Protein AF-A0A202DIE8-F1 (afdb_monomer_lite)

Sequence (172 aa):
MRPHSAIKGQSDNLGPLLPLPCSDCEETKWFNLTKHAIAANLLGMKLSKHTAYSLHCSKCNYSVDIAKDDIEKALSFLPVALKYSSGSITESVFNEELAKADFGFLKEIAAANTYWQCKECGEESPVTFPSCWNCGHMNENPPSATNENKPNTPHLDKALKNKGGPFGGINL

Secondary structure (DSSP, 8-state):
----------EEEEEEEEEEE-TTT-SEEEEEEEEEEEEEEETTEEEEEEEEEEEEESSSS-EEEPPHHHHHHHHHHHHHHHHHHTTSS-HHHHHHHHHHH--THHHHHHHHTTEEE-TTT--EEETT-SB-TTT-PBPSS-----S-------------------------

Radius of gyration: 27.09 Å; chains: 1; bounding box: 108×51×40 Å

Structure (mmCIF, N/CA/C/O backbone):
data_AF-A0A202DIE8-F1
#
_entry.id   AF-A0A202DIE8-F1
#
loop_
_atom_site.group_PDB
_atom_site.id
_atom_site.type_symbol
_atom_site.label_atom_id
_atom_site.label_alt_id
_atom_site.label_comp_id
_atom_site.label_asym_id
_atom_site.label_entity_id
_atom_site.label_seq_id
_atom_site.pdbx_PDB_ins_code
_atom_site.Cartn_x
_atom_site.Cartn_y
_atom_site.Cartn_z
_atom_site.occupancy
_atom_site.B_iso_or_equiv
_atom_site.auth_seq_id
_atom_site.auth_comp_id
_atom_site.auth_asym_id
_atom_site.auth_atom_id
_atom_site.pdbx_PDB_model_num
ATOM 1 N N . MET A 1 1 ? 16.157 -34.449 -3.900 1.00 34.00 1 MET A N 1
ATOM 2 C CA . MET A 1 1 ? 16.297 -33.178 -4.643 1.00 34.00 1 MET A CA 1
ATOM 3 C C . MET A 1 1 ? 15.802 -32.057 -3.741 1.00 34.00 1 MET A C 1
ATOM 5 O O . MET A 1 1 ? 14.642 -32.086 -3.366 1.00 34.00 1 MET A O 1
ATOM 9 N N . ARG A 1 2 ? 16.679 -31.149 -3.298 1.00 34.31 2 ARG A N 1
ATOM 10 C CA . ARG A 1 2 ? 16.303 -29.945 -2.533 1.00 34.31 2 ARG A CA 1
ATOM 11 C C . ARG A 1 2 ? 16.498 -28.748 -3.465 1.00 34.31 2 ARG A C 1
ATOM 13 O O . ARG A 1 2 ? 17.627 -28.592 -3.932 1.00 34.31 2 ARG A O 1
ATOM 20 N N . PRO A 1 3 ? 15.471 -27.952 -3.795 1.00 42.12 3 PRO A N 1
ATOM 21 C CA . PRO A 1 3 ? 15.677 -26.831 -4.686 1.00 42.12 3 PRO A CA 1
ATOM 22 C C . PRO A 1 3 ? 16.198 -25.607 -3.920 1.00 42.12 3 PRO A C 1
ATOM 24 O O . PRO A 1 3 ? 15.653 -25.214 -2.896 1.00 42.12 3 PRO A O 1
ATOM 27 N N . HIS A 1 4 ? 17.287 -25.059 -4.462 1.00 34.69 4 HIS A N 1
ATOM 28 C CA . HIS A 1 4 ? 17.640 -23.640 -4.555 1.00 34.69 4 HIS A CA 1
ATOM 29 C C . HIS A 1 4 ? 17.547 -22.787 -3.278 1.00 34.69 4 HIS A C 1
ATOM 31 O O . HIS A 1 4 ? 16.538 -22.150 -2.990 1.00 34.69 4 HIS A O 1
ATOM 37 N N . SER A 1 5 ? 18.684 -22.655 -2.588 1.00 36.06 5 SER A N 1
ATOM 38 C CA . SER A 1 5 ? 18.928 -21.543 -1.667 1.00 36.06 5 SER A CA 1
ATOM 39 C C . SER A 1 5 ? 18.961 -20.227 -2.452 1.00 36.06 5 SER A C 1
ATOM 41 O O . SER A 1 5 ? 19.940 -19.932 -3.140 1.00 36.06 5 SER A O 1
ATOM 43 N N . ALA A 1 6 ? 17.898 -19.430 -2.351 1.00 38.44 6 ALA A N 1
ATOM 44 C CA . ALA A 1 6 ? 17.931 -18.029 -2.743 1.00 38.44 6 ALA A CA 1
ATOM 45 C C . ALA A 1 6 ? 18.936 -17.297 -1.838 1.00 38.44 6 ALA A C 1
ATOM 47 O O . ALA A 1 6 ? 18.789 -17.258 -0.616 1.00 38.44 6 ALA A O 1
ATOM 48 N N . ILE A 1 7 ? 19.999 -16.751 -2.430 1.00 44.56 7 ILE A N 1
ATOM 49 C CA . ILE A 1 7 ? 20.930 -15.867 -1.727 1.00 44.56 7 ILE A CA 1
ATOM 50 C C . ILE A 1 7 ? 20.147 -14.589 -1.425 1.00 44.56 7 ILE A C 1
ATOM 52 O O . ILE A 1 7 ? 19.726 -13.914 -2.363 1.00 44.56 7 ILE A O 1
ATOM 56 N N . LYS A 1 8 ? 19.930 -14.277 -0.139 1.00 43.75 8 LYS A N 1
ATOM 57 C CA . LYS A 1 8 ? 19.326 -13.008 0.296 1.00 43.75 8 LYS A CA 1
ATOM 58 C C . LYS A 1 8 ? 20.122 -11.857 -0.319 1.00 43.75 8 LYS A C 1
ATOM 60 O O . LYS A 1 8 ? 21.255 -11.597 0.084 1.00 43.75 8 LYS A O 1
ATOM 65 N N . GLY A 1 9 ? 19.547 -11.218 -1.332 1.00 55.84 9 GLY A N 1
ATOM 66 C CA . GLY A 1 9 ? 20.055 -9.966 -1.866 1.00 55.84 9 GLY A CA 1
ATOM 67 C C . GLY A 1 9 ? 19.989 -8.878 -0.802 1.00 55.84 9 GLY A C 1
ATOM 68 O O . GLY A 1 9 ? 19.198 -8.956 0.137 1.00 55.84 9 GLY A O 1
ATOM 69 N N . GLN A 1 10 ? 20.838 -7.866 -0.948 1.00 64.69 10 GLN A N 1
ATOM 70 C CA . GLN A 1 10 ? 20.735 -6.645 -0.159 1.00 64.69 10 GLN A CA 1
ATOM 71 C C . GLN A 1 10 ? 19.352 -6.020 -0.400 1.00 64.69 10 GLN A C 1
ATOM 73 O O . GLN A 1 10 ? 18.930 -5.875 -1.553 1.00 64.69 10 GLN A O 1
ATOM 78 N N . SER A 1 11 ? 18.649 -5.723 0.692 1.00 81.38 11 SER A N 1
ATOM 79 C CA . SER A 1 11 ? 17.323 -5.113 0.690 1.00 81.38 11 SER A CA 1
ATOM 80 C C . SER A 1 11 ? 17.412 -3.703 1.262 1.00 81.38 11 SER A C 1
ATOM 82 O O . SER A 1 11 ? 17.857 -3.538 2.401 1.00 81.38 11 SER A O 1
ATOM 84 N N . ASP A 1 12 ? 16.959 -2.709 0.506 1.00 89.25 12 ASP A N 1
ATOM 85 C CA . ASP A 1 12 ? 16.924 -1.314 0.933 1.00 89.25 12 ASP A CA 1
ATOM 86 C C . ASP A 1 12 ? 15.479 -0.933 1.273 1.00 89.25 12 ASP A C 1
ATOM 88 O O . ASP A 1 12 ? 14.607 -0.929 0.400 1.00 89.25 12 ASP A O 1
ATOM 92 N N . ASN A 1 13 ? 15.209 -0.617 2.542 1.00 91.88 13 ASN A N 1
ATOM 93 C CA . ASN A 1 13 ? 13.919 -0.067 2.954 1.00 91.88 13 ASN A CA 1
ATOM 94 C C . ASN A 1 13 ? 13.864 1.418 2.565 1.00 91.88 13 ASN A C 1
ATOM 96 O O . ASN A 1 13 ? 14.646 2.225 3.065 1.00 91.88 13 ASN A O 1
ATOM 100 N N . LEU A 1 14 ? 12.946 1.762 1.664 1.00 92.94 14 LEU A N 1
ATOM 101 C CA . LEU A 1 14 ? 12.757 3.112 1.136 1.00 92.94 14 LEU A CA 1
ATOM 102 C C . LEU A 1 14 ? 11.808 3.960 1.995 1.00 92.94 14 LEU A C 1
ATOM 104 O O . LEU A 1 14 ? 11.746 5.172 1.809 1.00 92.94 14 LEU A O 1
ATOM 108 N N . GLY A 1 15 ? 11.107 3.347 2.951 1.00 91.94 15 GLY A N 1
ATOM 109 C CA . GLY A 1 15 ? 10.243 4.028 3.909 1.00 91.94 15 GLY A CA 1
ATOM 110 C C . GLY A 1 15 ? 8.763 3.646 3.804 1.00 91.94 15 GLY A C 1
ATOM 111 O O . GLY A 1 15 ? 8.389 2.797 2.989 1.00 91.94 15 GLY A O 1
ATOM 112 N N . PRO A 1 16 ? 7.916 4.251 4.655 1.00 92.62 16 PRO A N 1
ATOM 113 C CA . PRO A 1 16 ? 6.486 3.972 4.703 1.00 92.62 16 PRO A CA 1
ATOM 114 C C . PRO A 1 16 ? 5.792 4.432 3.420 1.00 92.62 16 PRO A C 1
ATOM 116 O O . PRO A 1 16 ? 5.991 5.561 2.973 1.00 92.62 16 PRO A O 1
ATOM 119 N N . LEU A 1 17 ? 4.952 3.565 2.853 1.00 92.56 17 LEU A N 1
ATOM 120 C CA . LEU A 1 17 ? 4.158 3.880 1.667 1.00 92.56 17 LEU A CA 1
ATOM 121 C C . LEU A 1 17 ? 2.665 3.982 1.986 1.00 92.56 17 LEU A C 1
ATOM 123 O O . LEU A 1 17 ? 2.027 4.957 1.603 1.00 92.56 17 LEU A O 1
ATOM 127 N N . LEU A 1 18 ? 2.099 2.989 2.681 1.00 88.88 18 LEU A N 1
ATOM 128 C CA . LEU A 1 18 ? 0.651 2.915 2.909 1.00 88.88 18 LEU A CA 1
ATOM 129 C C . LEU A 1 18 ? 0.318 2.413 4.318 1.00 88.88 18 LEU A C 1
ATOM 131 O O . LEU A 1 18 ? 0.895 1.410 4.743 1.00 88.88 18 LEU A O 1
ATOM 135 N N . PRO A 1 19 ? -0.617 3.051 5.040 1.00 86.75 19 PRO A N 1
ATOM 136 C CA . PRO A 1 19 ? -1.189 2.493 6.256 1.00 86.75 19 PRO A CA 1
ATOM 137 C C . PRO A 1 19 ? -2.339 1.549 5.881 1.00 86.75 19 PRO A C 1
ATOM 139 O O . PRO A 1 19 ? -3.390 1.997 5.431 1.00 86.75 19 PRO A O 1
ATOM 142 N N . LEU A 1 20 ? -2.144 0.239 6.036 1.00 83.38 20 LEU A N 1
ATOM 143 C CA . LEU A 1 20 ? -3.126 -0.780 5.643 1.00 83.38 20 LEU A CA 1
ATOM 144 C C . LEU A 1 20 ? -3.287 -1.845 6.736 1.00 83.38 20 LEU A C 1
ATOM 146 O O . LEU A 1 20 ? -2.341 -2.076 7.499 1.00 83.38 20 LEU A O 1
ATOM 150 N N . PRO A 1 21 ? -4.456 -2.508 6.823 1.00 80.44 21 PRO A N 1
ATOM 151 C CA . PRO A 1 21 ? -4.611 -3.699 7.646 1.00 80.44 21 PRO A CA 1
ATOM 152 C C . PRO A 1 21 ? -3.712 -4.814 7.107 1.00 80.44 21 PRO A C 1
ATOM 154 O O . PRO A 1 21 ? -3.734 -5.145 5.919 1.00 80.44 21 PRO A O 1
ATOM 157 N N . CYS A 1 22 ? -2.881 -5.369 7.985 1.00 82.94 22 CYS A N 1
ATOM 158 C CA . CYS A 1 22 ? -2.033 -6.501 7.649 1.00 82.94 22 CYS A CA 1
ATOM 159 C C . CYS A 1 22 ? -2.774 -7.814 7.896 1.00 82.94 22 CYS A C 1
ATOM 161 O O . CYS A 1 22 ? -3.243 -8.045 9.006 1.00 82.94 22 CYS A O 1
ATOM 163 N N . SER A 1 23 ? -2.812 -8.690 6.894 1.00 76.44 23 SER A N 1
ATOM 164 C CA . SER A 1 23 ? -3.519 -9.972 6.975 1.00 76.44 23 SER A CA 1
ATOM 165 C C . SER A 1 23 ? -2.906 -10.950 7.988 1.00 76.44 23 SER A C 1
ATOM 167 O O . SER A 1 23 ? -3.632 -11.746 8.565 1.00 76.44 23 SER A O 1
ATOM 169 N N . ASP A 1 24 ? -1.602 -10.848 8.274 1.00 78.94 24 ASP A N 1
ATOM 170 C CA . ASP A 1 24 ? -0.933 -11.732 9.245 1.00 78.94 24 ASP A CA 1
ATOM 171 C C . ASP A 1 24 ? -1.083 -11.273 10.701 1.00 78.94 24 ASP A C 1
ATOM 173 O O . ASP A 1 24 ? -1.180 -12.095 11.608 1.00 78.94 24 ASP A O 1
ATOM 177 N N . CYS A 1 25 ? -0.993 -9.964 10.963 1.00 79.25 25 CYS A N 1
ATOM 178 C CA . CYS A 1 25 ? -1.004 -9.437 12.334 1.00 79.25 25 CYS A CA 1
ATOM 179 C C . CYS A 1 25 ? -2.287 -8.691 12.702 1.00 79.25 25 CYS A C 1
ATOM 181 O O . CYS A 1 25 ? -2.351 -8.138 13.796 1.00 79.25 25 CYS A O 1
ATOM 183 N N . GLU A 1 26 ? -3.254 -8.642 11.782 1.00 73.31 26 GLU A N 1
ATOM 184 C CA . GLU A 1 26 ? -4.602 -8.074 11.936 1.00 73.31 26 GLU A CA 1
ATOM 185 C C . GLU A 1 26 ? -4.625 -6.613 12.433 1.00 73.31 26 GLU A C 1
ATOM 187 O O . GLU A 1 26 ? -5.630 -6.107 12.922 1.00 73.31 26 GLU A O 1
ATOM 192 N N . GLU A 1 27 ? -3.508 -5.895 12.282 1.00 75.69 27 GLU A N 1
ATOM 193 C CA . GLU A 1 27 ? -3.353 -4.510 12.718 1.00 75.69 27 GLU A CA 1
ATOM 194 C C . GLU A 1 27 ? -3.131 -3.588 11.527 1.00 75.69 27 GLU A C 1
ATOM 196 O O . GLU A 1 27 ? -2.356 -3.894 10.616 1.00 75.69 27 GLU A O 1
ATOM 201 N N . THR A 1 28 ? -3.743 -2.405 11.582 1.00 82.62 28 THR A N 1
ATOM 202 C CA . THR A 1 28 ? -3.431 -1.320 10.652 1.00 82.62 28 THR A CA 1
ATOM 203 C C . THR A 1 28 ? -2.043 -0.783 10.962 1.00 82.62 28 THR A C 1
ATOM 205 O O . THR A 1 28 ? -1.809 -0.153 12.000 1.00 82.62 28 THR A O 1
ATOM 208 N N . LYS A 1 29 ? -1.101 -1.052 10.060 1.00 88.19 29 LYS A N 1
ATOM 209 C CA . LYS A 1 29 ? 0.293 -0.626 10.168 1.00 88.19 29 LYS A CA 1
ATOM 210 C C . LYS A 1 29 ? 0.787 -0.078 8.846 1.00 88.19 29 LYS A C 1
ATOM 212 O O . LYS A 1 29 ? 0.219 -0.317 7.785 1.00 88.19 29 LYS A O 1
ATOM 217 N N . TRP A 1 30 ? 1.889 0.654 8.929 1.00 90.25 30 TRP A N 1
ATOM 218 C CA . TRP A 1 30 ? 2.609 1.079 7.746 1.00 90.25 30 TRP A CA 1
ATOM 219 C C . TRP A 1 30 ? 3.216 -0.123 7.040 1.00 90.25 30 TRP A C 1
ATOM 221 O O . TRP A 1 30 ? 3.940 -0.914 7.650 1.00 90.25 30 TRP A O 1
ATOM 231 N N . PHE A 1 31 ? 2.925 -0.220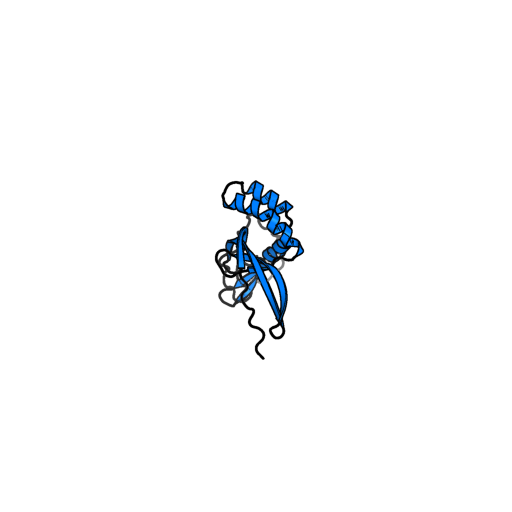 5.754 1.00 91.38 31 PHE A N 1
ATOM 232 C CA . PHE A 1 31 ? 3.642 -1.041 4.807 1.00 91.38 31 PHE A CA 1
ATOM 233 C C . PHE A 1 31 ? 4.780 -0.222 4.210 1.00 91.38 31 PHE A C 1
ATOM 235 O O . PHE A 1 31 ? 4.563 0.831 3.605 1.00 91.38 31 PHE A O 1
ATOM 242 N N . ASN A 1 32 ? 5.998 -0.709 4.405 1.00 93.94 32 ASN A N 1
ATOM 243 C CA . ASN A 1 32 ? 7.220 -0.083 3.939 1.00 93.94 32 ASN A CA 1
ATOM 244 C C . ASN A 1 32 ? 7.582 -0.589 2.547 1.00 93.94 32 ASN A C 1
ATOM 246 O O . ASN A 1 32 ? 7.630 -1.799 2.315 1.00 93.94 32 ASN A O 1
ATOM 250 N N . LEU A 1 33 ? 7.903 0.330 1.643 1.00 94.31 33 LEU A N 1
ATOM 251 C CA . LEU A 1 33 ? 8.417 -0.008 0.327 1.00 94.31 33 LEU A CA 1
ATOM 252 C C . LEU A 1 33 ? 9.863 -0.484 0.455 1.00 94.31 33 LEU A C 1
ATOM 254 O O . LEU A 1 33 ? 10.733 0.257 0.902 1.00 94.31 33 LEU A O 1
ATOM 258 N N . THR A 1 34 ? 10.131 -1.713 0.037 1.00 93.50 34 THR A N 1
ATOM 259 C CA . THR A 1 34 ? 11.467 -2.306 0.073 1.00 93.50 34 THR A CA 1
ATOM 260 C C . THR A 1 34 ? 11.926 -2.653 -1.330 1.00 93.50 34 THR A C 1
ATOM 262 O O . THR A 1 34 ? 11.182 -3.223 -2.122 1.00 93.50 34 THR A O 1
ATOM 265 N N . LYS A 1 35 ? 13.171 -2.302 -1.637 1.00 93.31 35 LYS A N 1
ATOM 266 C CA . LYS A 1 35 ? 13.852 -2.636 -2.882 1.00 93.31 35 LYS A CA 1
ATOM 267 C C . LYS A 1 35 ? 14.770 -3.827 -2.642 1.00 93.31 35 LYS A C 1
ATOM 269 O O . LYS A 1 35 ? 15.597 -3.781 -1.740 1.00 93.31 35 LYS A O 1
ATOM 274 N N . HIS A 1 36 ? 14.688 -4.850 -3.485 1.00 88.75 36 HIS A N 1
ATOM 275 C CA . HIS A 1 36 ? 15.505 -6.061 -3.376 1.00 88.75 36 HIS A CA 1
ATOM 276 C C . HIS A 1 36 ? 16.307 -6.299 -4.650 1.00 88.75 36 HIS A C 1
ATOM 278 O O . HIS A 1 36 ? 15.788 -6.197 -5.764 1.00 88.75 36 HIS A O 1
ATOM 284 N N . ALA A 1 37 ? 17.583 -6.650 -4.495 1.00 83.25 37 ALA A N 1
ATOM 285 C CA . ALA A 1 37 ? 18.409 -7.111 -5.603 1.00 83.25 37 ALA A CA 1
ATOM 286 C C . ALA A 1 37 ? 18.255 -8.627 -5.797 1.00 83.25 37 ALA A C 1
ATOM 288 O O . ALA A 1 37 ? 18.684 -9.417 -4.958 1.00 83.25 37 ALA A O 1
ATOM 289 N N . ILE A 1 38 ? 17.703 -9.043 -6.933 1.00 77.38 38 ILE A N 1
ATOM 290 C CA . ILE A 1 38 ? 17.582 -10.449 -7.314 1.00 77.38 38 ILE A CA 1
ATOM 291 C C . ILE A 1 38 ? 18.739 -10.797 -8.247 1.00 77.38 38 ILE A C 1
ATOM 293 O O . ILE A 1 38 ? 18.873 -10.236 -9.336 1.00 77.38 38 ILE A O 1
ATOM 297 N N . ALA A 1 39 ? 19.585 -11.732 -7.816 1.00 71.88 39 ALA A N 1
ATOM 298 C CA . ALA A 1 39 ? 20.641 -12.301 -8.642 1.00 71.88 39 ALA A CA 1
ATOM 299 C C . ALA A 1 39 ? 20.246 -13.714 -9.078 1.00 71.88 39 ALA A C 1
ATOM 301 O O . ALA A 1 39 ? 20.145 -14.618 -8.247 1.00 71.88 39 ALA A O 1
ATOM 302 N N . ALA A 1 40 ? 20.060 -13.912 -10.382 1.00 66.00 40 ALA A N 1
ATOM 303 C CA . ALA A 1 40 ? 19.898 -15.244 -10.946 1.00 66.00 40 ALA A CA 1
ATOM 304 C C . ALA A 1 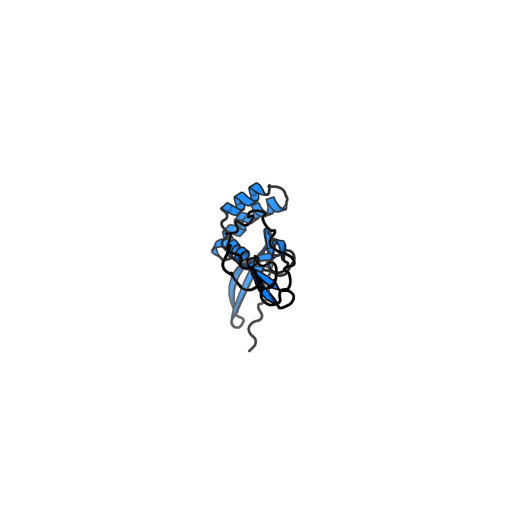40 ? 21.283 -15.855 -11.195 1.00 66.00 40 ALA A C 1
ATOM 306 O O . ALA A 1 40 ? 22.068 -15.345 -12.001 1.00 66.00 40 ALA A O 1
ATOM 307 N N . ASN A 1 41 ? 21.579 -16.953 -10.500 1.00 66.94 41 ASN A N 1
ATOM 308 C CA . ASN A 1 41 ? 22.773 -17.756 -10.738 1.00 66.94 41 ASN A CA 1
ATOM 309 C C . ASN A 1 41 ? 22.360 -19.091 -11.361 1.00 66.94 41 ASN A C 1
ATOM 311 O O . ASN A 1 41 ? 21.553 -19.816 -10.782 1.00 66.94 41 ASN A O 1
ATOM 315 N N . LEU A 1 42 ? 22.961 -19.446 -12.494 1.00 52.97 42 LEU A N 1
ATOM 316 C CA . LEU A 1 42 ? 22.866 -20.783 -13.080 1.00 52.97 42 LEU A CA 1
ATOM 317 C C . LEU A 1 42 ? 24.284 -21.334 -13.204 1.00 52.97 42 LEU A C 1
ATOM 319 O O . LEU A 1 42 ? 25.146 -20.687 -13.791 1.00 52.97 42 LEU A O 1
ATOM 323 N N . LEU A 1 43 ? 24.539 -22.501 -12.604 1.00 69.06 43 LEU A N 1
ATOM 324 C CA . LEU A 1 43 ? 25.848 -23.177 -12.637 1.00 69.06 43 LEU A CA 1
ATOM 325 C C . LEU A 1 43 ? 27.033 -22.291 -12.191 1.00 69.06 43 LEU A C 1
ATOM 327 O O . LEU A 1 43 ? 28.131 -22.382 -12.727 1.00 69.06 43 LEU A O 1
ATOM 331 N N . GLY A 1 44 ? 26.816 -21.404 -11.215 1.00 66.75 44 GLY A N 1
ATOM 332 C CA . GLY A 1 44 ? 27.856 -20.491 -10.717 1.00 66.75 44 GLY A CA 1
ATOM 333 C C . GLY A 1 44 ? 28.124 -19.268 -11.606 1.00 66.75 44 GLY A C 1
ATOM 334 O O . GLY A 1 44 ? 28.928 -18.417 -11.231 1.00 66.75 44 GLY A O 1
ATOM 335 N N . MET A 1 45 ? 27.424 -19.127 -12.736 1.00 63.44 45 MET A N 1
ATOM 336 C CA . MET A 1 45 ? 27.485 -17.947 -13.599 1.00 63.44 45 MET A CA 1
ATOM 337 C C . MET A 1 45 ? 26.330 -16.990 -13.264 1.00 63.44 45 MET A C 1
ATOM 339 O O . MET A 1 45 ? 25.167 -17.397 -13.198 1.00 63.44 45 MET A O 1
ATOM 343 N N . LYS A 1 46 ? 26.651 -15.707 -13.039 1.00 64.31 46 LYS A N 1
ATOM 344 C CA . LYS A 1 46 ? 25.662 -14.633 -12.832 1.00 64.31 46 LYS A CA 1
ATOM 345 C C . LYS A 1 46 ? 24.989 -14.323 -14.171 1.00 64.31 46 LYS A C 1
ATOM 347 O O . LYS A 1 46 ? 25.616 -13.705 -15.024 1.00 64.31 46 LYS A O 1
ATOM 352 N N . LEU A 1 47 ? 23.741 -14.751 -14.349 1.00 63.56 47 LEU A N 1
ATOM 353 C CA . LEU A 1 47 ? 22.975 -14.551 -15.587 1.00 63.56 47 LEU A CA 1
ATOM 354 C C . LEU A 1 47 ? 22.404 -13.140 -15.686 1.00 63.56 47 LEU A C 1
ATOM 356 O O . LEU A 1 47 ? 22.486 -12.505 -16.733 1.00 63.56 47 LEU A O 1
ATOM 360 N N . SER A 1 48 ? 21.824 -12.644 -14.595 1.00 61.44 48 SER A N 1
ATOM 361 C CA . SER A 1 48 ? 21.205 -11.325 -14.573 1.00 61.44 48 SER A CA 1
ATOM 362 C C . SER A 1 48 ? 21.040 -10.800 -13.151 1.00 61.44 48 SER A C 1
ATOM 364 O O . SER A 1 48 ? 20.923 -11.555 -12.180 1.00 61.44 48 SER A O 1
ATOM 366 N N . LYS A 1 49 ? 21.065 -9.470 -13.035 1.00 68.75 49 LYS A N 1
ATOM 367 C CA . LYS A 1 49 ? 20.663 -8.741 -11.834 1.00 68.75 49 LYS A CA 1
ATOM 368 C C . LYS A 1 49 ? 19.383 -7.995 -12.166 1.00 68.75 49 LYS A C 1
ATOM 370 O O . LYS A 1 49 ? 19.392 -7.147 -13.054 1.00 68.75 49 LYS A O 1
ATOM 375 N N . HIS A 1 50 ? 18.316 -8.299 -11.447 1.00 76.25 50 HIS A N 1
ATOM 376 C CA . HIS A 1 50 ? 17.065 -7.561 -11.535 1.00 76.25 50 HIS A CA 1
ATOM 377 C C . HIS A 1 50 ? 16.747 -6.933 -10.185 1.00 76.25 50 HIS A C 1
ATOM 379 O O . HIS A 1 50 ? 17.173 -7.417 -9.138 1.00 76.25 50 HIS A O 1
ATOM 385 N N . THR A 1 51 ? 16.032 -5.819 -10.218 1.00 84.69 51 THR A N 1
ATOM 386 C CA . THR A 1 51 ? 15.509 -5.176 -9.019 1.00 84.69 51 THR A CA 1
ATOM 387 C C . THR A 1 51 ? 14.035 -5.517 -8.912 1.00 84.69 51 THR A C 1
ATOM 389 O O . THR A 1 51 ? 13.297 -5.315 -9.874 1.00 84.69 51 THR A O 1
ATOM 392 N N . ALA A 1 52 ? 13.629 -6.020 -7.754 1.00 88.62 52 ALA A N 1
ATOM 393 C CA . ALA A 1 52 ? 12.231 -6.181 -7.390 1.00 88.62 52 ALA A CA 1
ATOM 394 C C . ALA A 1 52 ? 11.876 -5.219 -6.258 1.00 88.62 52 ALA A C 1
ATOM 396 O O . ALA A 1 52 ? 12.755 -4.734 -5.540 1.00 88.62 52 ALA A O 1
ATOM 397 N N . TYR A 1 53 ? 10.585 -4.954 -6.118 1.00 92.56 53 TYR A N 1
ATOM 398 C CA . TYR A 1 53 ? 10.040 -4.123 -5.059 1.00 92.56 53 TYR A CA 1
ATOM 399 C C . TYR A 1 53 ? 8.919 -4.880 -4.369 1.00 92.56 53 TYR A C 1
ATOM 401 O O . TYR A 1 53 ? 8.145 -5.569 -5.029 1.00 92.56 53 TYR A O 1
ATOM 409 N N . SER A 1 54 ? 8.832 -4.733 -3.056 1.00 92.25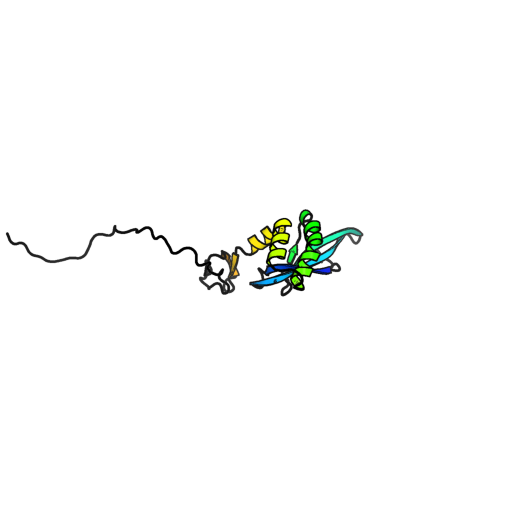 54 SER A N 1
ATOM 410 C CA . SER A 1 54 ? 7.767 -5.319 -2.253 1.00 92.25 54 SER A CA 1
ATOM 411 C C . SER A 1 54 ? 7.347 -4.366 -1.140 1.00 92.25 54 SER A C 1
ATOM 413 O O . SER A 1 54 ? 8.102 -3.484 -0.722 1.00 92.25 54 SER A O 1
ATOM 415 N N . LEU A 1 55 ? 6.127 -4.544 -0.655 1.00 91.88 55 LEU A N 1
ATOM 416 C CA . LEU A 1 55 ? 5.606 -3.896 0.537 1.00 91.88 55 LEU A CA 1
ATOM 417 C C . LEU A 1 55 ? 5.779 -4.831 1.725 1.00 91.88 55 LEU A C 1
ATOM 419 O O . LEU A 1 55 ? 5.317 -5.962 1.671 1.00 91.88 55 LEU A O 1
ATOM 423 N N . HIS A 1 56 ? 6.407 -4.358 2.797 1.00 92.06 56 HIS A N 1
ATOM 424 C CA . HIS A 1 56 ? 6.596 -5.115 4.034 1.00 92.06 56 HIS A CA 1
ATOM 425 C C . HIS A 1 56 ? 5.821 -4.481 5.178 1.00 92.06 56 HIS A C 1
ATOM 427 O O . HIS A 1 56 ? 5.969 -3.285 5.431 1.00 92.06 56 HIS A O 1
ATOM 433 N N . CYS A 1 57 ? 5.049 -5.277 5.915 1.00 90.12 57 CYS A N 1
ATOM 434 C CA . CYS A 1 57 ? 4.441 -4.804 7.152 1.00 90.12 57 CYS A CA 1
ATOM 435 C C . CYS A 1 57 ? 5.537 -4.335 8.123 1.00 90.12 57 CYS A C 1
ATOM 437 O O . CYS A 1 57 ? 6.525 -5.026 8.354 1.00 90.12 57 CYS A O 1
ATOM 439 N N . SER A 1 58 ? 5.374 -3.160 8.729 1.00 89.94 58 SER A N 1
ATOM 440 C CA . SER A 1 58 ? 6.349 -2.630 9.697 1.00 89.94 58 SER A CA 1
ATOM 441 C C . SER A 1 58 ? 6.382 -3.390 11.030 1.00 89.94 58 SER A C 1
ATOM 443 O O . SER A 1 58 ? 7.270 -3.138 11.844 1.00 89.94 58 SER A O 1
ATOM 445 N N . LYS A 1 59 ? 5.433 -4.308 11.267 1.00 87.75 59 LYS A N 1
ATOM 446 C CA . LYS A 1 59 ? 5.319 -5.087 12.509 1.00 87.75 59 LYS A CA 1
ATOM 447 C C . LYS A 1 59 ? 5.703 -6.561 12.359 1.00 87.75 59 LYS A C 1
ATOM 449 O O . LYS A 1 59 ? 6.311 -7.114 13.272 1.00 87.75 59 LYS A O 1
ATOM 454 N N . CYS A 1 60 ? 5.313 -7.208 11.265 1.00 86.00 60 CYS A N 1
ATOM 455 C CA . CYS A 1 60 ? 5.518 -8.642 11.047 1.00 86.00 60 CYS A CA 1
ATOM 456 C C . CYS A 1 60 ? 6.286 -8.908 9.742 1.00 86.00 60 CYS A C 1
ATOM 458 O O . CYS A 1 60 ? 6.715 -7.984 9.061 1.00 86.00 60 CYS A O 1
ATOM 460 N N . ASN A 1 61 ? 6.470 -10.183 9.393 1.00 83.94 61 ASN A N 1
ATOM 461 C CA . ASN A 1 61 ? 7.205 -10.583 8.188 1.00 83.94 61 ASN A CA 1
ATOM 462 C C . ASN A 1 61 ? 6.332 -10.650 6.923 1.00 83.94 61 ASN A C 1
ATOM 464 O O . ASN A 1 61 ? 6.836 -11.068 5.882 1.00 83.94 61 ASN A O 1
ATOM 468 N N . TYR A 1 62 ? 5.060 -10.249 7.000 1.00 85.38 62 TYR A N 1
ATOM 469 C CA . TYR A 1 62 ? 4.163 -10.231 5.850 1.00 85.38 62 TYR A CA 1
ATOM 470 C C . TYR A 1 62 ? 4.684 -9.284 4.769 1.00 85.38 62 TYR A C 1
ATOM 472 O O . TYR A 1 62 ? 5.049 -8.134 5.052 1.00 85.38 62 TYR A O 1
ATOM 480 N N . SER A 1 63 ? 4.694 -9.768 3.530 1.00 87.50 63 SER A N 1
ATOM 481 C CA . SER A 1 63 ? 5.161 -9.007 2.380 1.00 87.50 63 SER A CA 1
ATOM 482 C C . SER A 1 63 ? 4.346 -9.286 1.129 1.00 87.50 63 SER A C 1
ATOM 484 O O . SER A 1 63 ? 3.984 -10.432 0.878 1.00 87.50 63 SER A O 1
ATOM 486 N N . VAL A 1 64 ? 4.139 -8.250 0.320 1.00 87.94 64 VAL A N 1
ATOM 487 C CA . VAL A 1 64 ? 3.449 -8.329 -0.972 1.00 87.94 64 VAL A CA 1
ATOM 488 C C . VAL A 1 64 ? 4.373 -7.795 -2.054 1.00 87.94 64 VAL A C 1
ATOM 490 O O . VAL A 1 64 ? 4.897 -6.688 -1.923 1.00 87.94 64 VAL A O 1
ATOM 493 N N . ASP A 1 65 ? 4.592 -8.569 -3.110 1.00 89.69 65 ASP A N 1
ATOM 494 C CA . ASP A 1 65 ? 5.393 -8.130 -4.250 1.00 89.69 65 ASP A CA 1
ATOM 495 C C . ASP A 1 65 ? 4.642 -7.077 -5.072 1.00 89.69 65 ASP A C 1
ATOM 497 O O . ASP A 1 65 ? 3.431 -7.150 -5.259 1.00 89.69 65 ASP A O 1
ATOM 501 N N . ILE A 1 66 ? 5.366 -6.078 -5.576 1.00 90.38 66 ILE A N 1
ATOM 502 C CA . ILE A 1 66 ? 4.790 -5.030 -6.419 1.00 90.38 66 ILE A CA 1
ATOM 503 C C . ILE A 1 66 ? 4.978 -5.421 -7.881 1.00 90.38 66 ILE A C 1
ATOM 505 O O . ILE A 1 66 ? 6.105 -5.605 -8.355 1.00 90.38 66 ILE A O 1
ATOM 509 N N . ALA A 1 67 ? 3.866 -5.509 -8.612 1.00 88.69 67 ALA A N 1
ATOM 510 C CA . ALA A 1 67 ? 3.875 -5.728 -10.050 1.00 88.69 67 ALA A CA 1
ATOM 511 C C . ALA A 1 67 ? 4.670 -4.629 -10.768 1.00 88.69 67 ALA A C 1
ATOM 513 O O . ALA A 1 67 ? 4.634 -3.460 -10.385 1.00 88.69 67 ALA A O 1
ATOM 514 N N . LYS A 1 68 ? 5.367 -4.996 -11.850 1.00 87.25 68 LYS A N 1
ATOM 515 C CA . LYS A 1 68 ? 6.280 -4.090 -12.565 1.00 87.25 68 LYS A CA 1
ATOM 516 C C . LYS A 1 68 ? 5.633 -2.752 -12.944 1.00 87.25 68 LYS A C 1
ATOM 518 O O . LYS A 1 68 ? 6.276 -1.714 -12.814 1.00 87.25 68 LYS A O 1
ATOM 523 N N . ASP A 1 69 ? 4.371 -2.795 -13.358 1.00 87.88 69 ASP A N 1
ATOM 524 C CA . ASP A 1 69 ? 3.616 -1.634 -13.837 1.00 87.88 69 ASP A CA 1
ATOM 525 C C . ASP A 1 69 ? 3.220 -0.661 -12.710 1.00 87.88 69 ASP A C 1
ATOM 527 O O . ASP A 1 69 ? 2.941 0.509 -12.969 1.00 87.88 69 ASP A O 1
ATOM 531 N N . ASP A 1 70 ? 3.252 -1.108 -11.451 1.00 90.50 70 ASP A N 1
ATOM 532 C CA . ASP A 1 70 ? 2.964 -0.277 -10.280 1.00 90.50 70 ASP A CA 1
ATOM 533 C C . ASP A 1 70 ? 4.230 0.265 -9.595 1.00 90.50 70 ASP A C 1
ATOM 535 O O . ASP A 1 70 ? 4.130 1.151 -8.744 1.00 90.50 70 ASP A O 1
ATOM 539 N N . ILE A 1 71 ? 5.428 -0.212 -9.962 1.00 91.44 71 ILE A N 1
ATOM 540 C CA . ILE A 1 71 ? 6.691 0.201 -9.323 1.00 91.44 71 ILE A CA 1
ATOM 541 C C . ILE A 1 71 ? 6.908 1.711 -9.455 1.00 91.44 71 ILE A C 1
ATOM 543 O O . ILE A 1 71 ? 7.194 2.384 -8.465 1.00 91.44 71 ILE A O 1
ATOM 547 N N . GLU A 1 72 ? 6.780 2.257 -10.667 1.00 91.69 72 GLU A N 1
ATOM 548 C CA . GLU A 1 72 ? 7.007 3.689 -10.902 1.00 91.69 72 GLU A CA 1
ATOM 549 C C . GLU A 1 72 ? 5.984 4.546 -10.157 1.00 91.69 72 GLU A C 1
ATOM 551 O O . GLU A 1 72 ? 6.355 5.543 -9.534 1.00 91.69 72 GLU A O 1
ATOM 556 N N . LYS A 1 73 ? 4.720 4.110 -10.128 1.00 92.81 73 LYS A N 1
ATOM 557 C CA . LYS A 1 73 ? 3.669 4.767 -9.349 1.00 92.81 73 LYS A CA 1
ATOM 558 C C . LYS A 1 73 ? 4.032 4.779 -7.864 1.00 92.81 73 LYS A C 1
ATOM 560 O O . LYS A 1 73 ? 4.011 5.840 -7.245 1.00 92.81 73 LYS A O 1
ATOM 565 N N . ALA A 1 74 ? 4.422 3.632 -7.301 1.00 92.25 74 ALA A N 1
ATOM 566 C CA . ALA A 1 74 ? 4.776 3.503 -5.887 1.00 92.25 74 ALA A CA 1
ATOM 567 C C . ALA A 1 74 ? 5.969 4.400 -5.519 1.00 92.25 74 ALA A C 1
ATOM 569 O O . ALA A 1 74 ? 5.935 5.111 -4.515 1.00 92.25 74 ALA A O 1
ATOM 570 N N . LEU A 1 75 ? 6.999 4.433 -6.370 1.00 93.44 75 LEU A N 1
ATOM 571 C CA . LEU A 1 75 ? 8.156 5.311 -6.190 1.00 93.44 75 LEU A CA 1
ATOM 572 C C . LEU A 1 75 ? 7.777 6.794 -6.274 1.00 93.44 75 LEU A C 1
ATOM 574 O O . LEU A 1 75 ? 8.256 7.588 -5.466 1.00 93.44 75 LEU A O 1
ATOM 578 N N . SER A 1 76 ? 6.907 7.169 -7.214 1.00 93.19 76 SER A N 1
ATOM 579 C CA . SER A 1 76 ? 6.439 8.552 -7.369 1.00 93.19 76 SER A CA 1
ATOM 580 C C . SER A 1 76 ? 5.552 9.023 -6.211 1.00 93.19 76 SER A C 1
ATOM 582 O O . SER A 1 76 ? 5.549 10.208 -5.885 1.00 93.19 76 SER A O 1
ATOM 584 N N . PHE A 1 77 ? 4.847 8.096 -5.556 1.00 94.50 77 PHE A N 1
ATOM 585 C CA . PHE A 1 77 ? 3.955 8.374 -4.431 1.00 94.50 77 PHE A CA 1
ATOM 586 C C . PHE A 1 77 ? 4.675 8.415 -3.078 1.00 94.50 77 PHE A C 1
ATOM 588 O O . PHE A 1 77 ? 4.209 9.075 -2.149 1.00 94.50 77 PHE A O 1
ATOM 595 N N . LEU A 1 78 ? 5.838 7.767 -2.957 1.00 94.06 78 LEU A N 1
ATOM 596 C CA . LEU A 1 78 ? 6.625 7.721 -1.721 1.00 94.06 78 LEU A CA 1
ATOM 597 C C . LEU A 1 78 ? 6.831 9.101 -1.051 1.00 94.06 78 LEU A C 1
ATOM 599 O O . LEU A 1 78 ? 6.654 9.190 0.163 1.00 94.06 78 LEU A O 1
ATOM 603 N N . PRO A 1 79 ? 7.116 10.210 -1.768 1.00 95.69 79 PRO A N 1
ATOM 604 C CA . PRO A 1 79 ? 7.211 11.533 -1.147 1.00 95.69 79 PRO A CA 1
ATOM 605 C C . PRO A 1 79 ? 5.906 12.018 -0.497 1.00 95.69 79 PRO A C 1
ATOM 607 O O . PRO A 1 79 ? 5.954 12.721 0.512 1.00 95.69 79 PRO A O 1
ATOM 610 N N . VAL A 1 80 ? 4.744 11.668 -1.060 1.00 93.94 80 VAL A N 1
ATOM 611 C CA . VAL A 1 80 ? 3.426 11.991 -0.488 1.00 93.94 80 VAL A CA 1
ATOM 612 C C . VAL A 1 80 ? 3.210 11.187 0.792 1.00 93.94 80 VAL A C 1
ATOM 614 O O . VAL A 1 80 ? 2.869 11.762 1.825 1.00 93.94 80 VAL A O 1
ATOM 617 N N . ALA A 1 81 ? 3.499 9.885 0.753 1.00 92.81 81 ALA A N 1
ATOM 618 C CA . ALA A 1 81 ? 3.418 9.009 1.918 1.00 92.81 81 ALA A CA 1
ATOM 619 C C . ALA A 1 81 ? 4.329 9.466 3.064 1.00 92.81 81 ALA A C 1
ATOM 621 O O . ALA A 1 81 ? 3.888 9.546 4.210 1.00 92.81 81 ALA A O 1
ATOM 622 N N . LEU A 1 82 ? 5.566 9.864 2.754 1.00 93.75 82 LEU A N 1
ATOM 623 C CA . LEU A 1 82 ? 6.496 10.406 3.741 1.00 93.75 82 LEU A CA 1
ATOM 624 C C . LEU A 1 82 ? 5.949 11.682 4.390 1.00 93.75 82 LEU A C 1
ATOM 626 O O . LEU A 1 82 ? 5.940 11.766 5.617 1.00 93.75 82 LEU A O 1
ATOM 630 N N . LYS A 1 83 ? 5.418 12.628 3.600 1.00 94.62 83 LYS A N 1
ATOM 631 C CA . LYS A 1 83 ? 4.781 13.849 4.127 1.00 94.62 83 LYS A CA 1
ATOM 632 C C . LYS A 1 83 ? 3.583 13.546 5.022 1.00 94.62 83 LYS A C 1
ATOM 634 O O . LYS A 1 83 ? 3.372 14.253 6.003 1.00 94.62 83 LYS A O 1
ATOM 639 N N . TYR A 1 84 ? 2.785 12.532 4.694 1.00 94.12 84 TYR A N 1
ATOM 640 C CA . TYR A 1 84 ? 1.658 12.142 5.538 1.00 94.12 84 TYR A CA 1
ATOM 641 C C . TYR A 1 84 ? 2.146 11.508 6.842 1.00 94.12 84 TYR A C 1
ATOM 643 O O . TYR A 1 84 ? 1.726 11.915 7.922 1.00 94.12 84 TYR A O 1
ATOM 651 N N . SER A 1 85 ? 3.119 10.595 6.760 1.00 91.88 85 SER A N 1
ATOM 652 C CA . SER A 1 85 ? 3.700 9.932 7.933 1.00 91.88 85 SER A CA 1
ATOM 653 C C . SER A 1 85 ? 4.380 10.903 8.910 1.00 91.88 85 SER A C 1
ATOM 655 O O . SER A 1 85 ? 4.386 10.654 10.114 1.00 91.88 85 SER A O 1
ATOM 657 N N . SER A 1 86 ? 4.907 12.031 8.418 1.00 93.38 86 SER A N 1
ATOM 658 C CA . SER A 1 86 ? 5.491 13.099 9.238 1.00 93.38 86 SER A CA 1
ATOM 659 C C . SER A 1 86 ? 4.471 14.128 9.739 1.0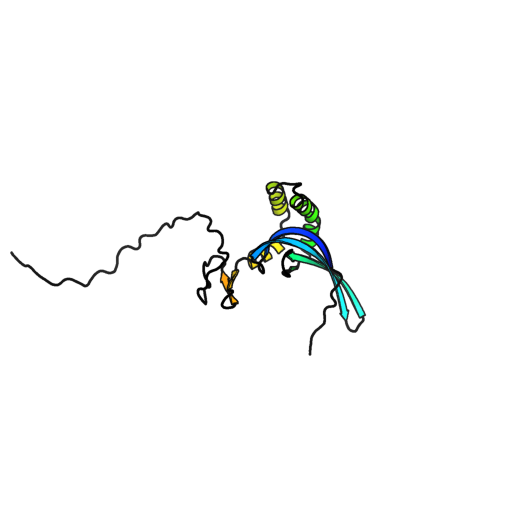0 93.38 86 SER A C 1
ATOM 661 O O . SER A 1 86 ? 4.861 15.091 10.398 1.00 93.38 86 SER A O 1
ATOM 663 N N . GLY A 1 87 ? 3.185 13.977 9.405 1.00 92.44 87 GLY A N 1
ATOM 664 C CA . GLY A 1 87 ? 2.125 14.928 9.753 1.00 92.44 87 GLY A CA 1
ATOM 665 C C . GLY A 1 87 ? 2.161 16.238 8.956 1.00 92.44 87 GLY A C 1
ATOM 666 O O . GLY A 1 87 ? 1.526 17.214 9.344 1.00 92.44 87 GLY A O 1
ATOM 667 N N . SER A 1 88 ? 2.914 16.292 7.853 1.00 95.56 88 SER A N 1
ATOM 668 C CA . SER A 1 88 ? 3.056 17.486 7.006 1.00 95.56 88 SER A CA 1
ATOM 669 C C . SER A 1 88 ? 1.893 17.692 6.033 1.00 95.56 88 SER A C 1
ATOM 671 O O . SER A 1 88 ? 1.727 18.792 5.512 1.00 95.56 88 SER A O 1
ATOM 673 N N . ILE A 1 89 ? 1.098 16.654 5.776 1.00 94.62 89 ILE A N 1
ATOM 674 C CA . ILE A 1 89 ? -0.183 16.748 5.068 1.00 94.62 89 ILE A CA 1
ATOM 675 C C . ILE A 1 89 ? -1.268 16.044 5.878 1.00 94.62 89 ILE A C 1
ATOM 677 O O . ILE A 1 89 ? -0.976 15.187 6.712 1.00 94.62 89 ILE A O 1
ATOM 681 N N . THR A 1 90 ? -2.523 16.420 5.643 1.00 93.06 90 THR A N 1
ATOM 682 C CA . THR A 1 90 ? -3.675 15.814 6.315 1.00 93.06 90 THR A CA 1
ATOM 683 C C . THR A 1 90 ? -4.075 14.495 5.660 1.00 93.06 90 THR A C 1
ATOM 685 O O . THR A 1 90 ? -3.722 14.216 4.514 1.00 93.06 90 THR A O 1
ATOM 688 N N . GLU A 1 91 ? -4.872 13.703 6.377 1.00 87.31 91 GLU A N 1
ATOM 689 C CA . GLU A 1 91 ? -5.456 12.461 5.862 1.00 87.31 91 GLU A CA 1
ATOM 690 C C . GLU A 1 91 ? -6.309 12.691 4.604 1.00 87.31 91 GLU A C 1
ATOM 692 O O . GLU A 1 91 ? -6.217 11.918 3.657 1.00 87.31 91 GLU A O 1
ATOM 697 N N . SER A 1 92 ? -7.071 13.790 4.544 1.00 88.06 92 SER A N 1
ATOM 698 C CA . SER A 1 92 ? -7.865 14.142 3.355 1.00 88.06 92 SER A CA 1
ATOM 699 C C . SER A 1 92 ? -6.986 14.298 2.114 1.00 88.06 92 SER A C 1
ATOM 701 O O . SER A 1 92 ? -7.271 13.704 1.079 1.00 88.06 92 SER A O 1
ATOM 703 N N . VAL A 1 93 ? -5.883 15.047 2.231 1.00 90.50 93 VAL A N 1
ATOM 704 C CA . VAL A 1 93 ? -4.943 15.263 1.118 1.00 90.50 93 VAL A CA 1
ATOM 705 C C . VAL A 1 93 ? -4.271 13.950 0.725 1.00 90.50 93 VAL A C 1
ATOM 707 O O . VAL A 1 93 ? -4.131 13.655 -0.458 1.00 90.50 93 VAL A O 1
ATOM 710 N N . PHE A 1 94 ? -3.880 13.138 1.707 1.00 91.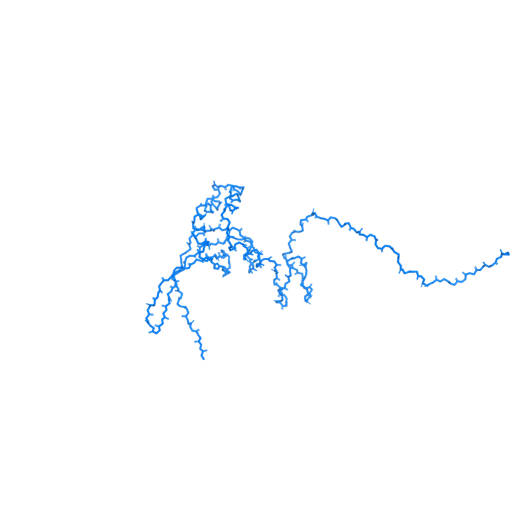00 94 PHE A N 1
ATOM 711 C CA . PHE A 1 94 ? -3.290 11.830 1.445 1.00 91.00 94 PHE A CA 1
ATOM 712 C C . PHE A 1 94 ? -4.251 10.903 0.685 1.00 91.00 94 PHE A C 1
ATOM 714 O O . PHE A 1 94 ? -3.851 10.306 -0.311 1.00 91.00 94 PHE A O 1
ATOM 721 N N . ASN A 1 95 ? -5.516 10.826 1.103 1.00 85.69 95 ASN A N 1
ATOM 722 C CA . ASN A 1 95 ? -6.528 9.981 0.467 1.00 85.69 95 ASN A CA 1
ATOM 723 C C . ASN A 1 95 ? -6.865 10.442 -0.959 1.00 85.69 95 ASN A C 1
ATOM 725 O O . ASN A 1 95 ? -7.061 9.605 -1.838 1.00 85.69 95 ASN A O 1
ATOM 729 N N . GLU A 1 96 ? -6.884 11.752 -1.216 1.00 87.19 96 GLU A N 1
ATOM 730 C CA . GLU A 1 96 ? -7.051 12.295 -2.569 1.00 87.19 96 GLU A CA 1
ATOM 731 C C . GLU A 1 96 ? -5.896 11.902 -3.496 1.00 87.19 96 GLU A C 1
ATOM 733 O O . GLU A 1 96 ? -6.126 11.496 -4.635 1.00 87.19 96 GLU A O 1
ATOM 738 N N . GLU A 1 97 ? -4.652 11.998 -3.025 1.00 89.94 97 GLU A N 1
ATOM 739 C CA . GLU A 1 97 ? -3.479 11.589 -3.803 1.00 89.94 97 GLU A CA 1
ATOM 740 C C . GLU A 1 97 ? -3.431 10.066 -3.998 1.00 89.94 97 GLU A C 1
ATOM 742 O O . GLU A 1 97 ? -3.105 9.590 -5.086 1.00 89.94 97 GLU A O 1
ATOM 747 N N . LEU A 1 98 ? -3.816 9.294 -2.978 1.00 87.62 98 LEU A N 1
ATOM 748 C CA . LEU A 1 98 ? -3.898 7.837 -3.053 1.00 87.62 98 LEU A CA 1
ATOM 749 C C . LEU A 1 98 ? -4.932 7.381 -4.091 1.00 87.62 98 LEU A C 1
ATOM 751 O O . LEU A 1 98 ? -4.655 6.480 -4.881 1.00 87.62 98 LEU A O 1
ATOM 755 N N . ALA A 1 99 ? -6.098 8.030 -4.131 1.00 85.81 99 ALA A N 1
ATOM 756 C CA . ALA A 1 99 ? -7.140 7.739 -5.112 1.00 85.81 99 ALA A CA 1
ATOM 757 C C . ALA A 1 99 ? -6.688 8.027 -6.555 1.00 85.81 99 ALA A C 1
ATOM 759 O O . ALA A 1 99 ? -7.079 7.308 -7.472 1.00 85.81 99 ALA A O 1
ATOM 760 N N . LYS A 1 100 ? -5.838 9.043 -6.766 1.00 87.94 100 LYS A N 1
ATOM 761 C CA . LYS A 1 100 ? -5.259 9.361 -8.085 1.00 87.94 100 LYS A CA 1
ATOM 762 C C . LYS A 1 100 ? -4.184 8.365 -8.520 1.00 87.94 100 LYS A C 1
ATOM 764 O O . LYS A 1 100 ? -3.990 8.184 -9.718 1.00 87.94 100 LYS A O 1
ATOM 769 N N . ALA A 1 101 ? -3.467 7.764 -7.570 1.00 84.38 101 ALA A N 1
ATOM 770 C CA . ALA A 1 101 ? -2.339 6.886 -7.862 1.00 84.38 101 ALA A CA 1
ATOM 771 C C . ALA A 1 101 ? -2.753 5.548 -8.504 1.00 84.38 101 ALA A C 1
ATOM 773 O O . ALA A 1 101 ? -1.941 4.963 -9.218 1.00 84.38 101 ALA A O 1
ATOM 774 N N . ASP A 1 102 ? -3.993 5.089 -8.280 1.00 81.88 102 ASP A N 1
ATOM 775 C CA . ASP A 1 102 ? -4.585 3.879 -8.884 1.00 81.88 102 ASP A CA 1
ATOM 776 C C . ASP A 1 102 ? -3.622 2.673 -8.898 1.00 81.88 102 ASP A C 1
ATOM 778 O O . ASP A 1 102 ? -3.143 2.212 -9.942 1.00 81.88 102 ASP A O 1
ATOM 782 N N . PHE A 1 103 ? -3.271 2.200 -7.701 1.00 83.69 103 PHE A N 1
ATOM 783 C CA . PHE A 1 103 ? -2.383 1.053 -7.517 1.00 83.69 103 PHE A CA 1
ATOM 784 C C . PHE A 1 103 ? -3.116 -0.272 -7.758 1.00 83.69 103 PHE A C 1
ATOM 786 O O . PHE A 1 103 ? -4.118 -0.564 -7.102 1.00 83.69 103 PHE A O 1
ATOM 793 N N . GLY A 1 104 ? -2.576 -1.126 -8.629 1.00 80.12 104 GLY A N 1
ATOM 794 C CA . GLY A 1 104 ? -3.099 -2.472 -8.869 1.00 80.12 104 GLY A CA 1
ATOM 795 C C . GLY A 1 104 ? -2.979 -3.384 -7.645 1.00 80.12 104 GLY A C 1
ATOM 796 O O . GLY A 1 104 ? -3.953 -4.043 -7.276 1.00 80.12 104 GLY A O 1
ATOM 797 N N . PHE A 1 105 ? -1.839 -3.346 -6.949 1.00 78.56 105 PHE A N 1
ATOM 798 C CA . PHE A 1 105 ? -1.585 -4.172 -5.756 1.00 78.56 105 PHE A CA 1
ATOM 799 C C . PHE A 1 105 ? -2.536 -3.887 -4.574 1.00 78.56 105 PHE A C 1
ATOM 801 O O . PHE A 1 105 ? -2.696 -4.730 -3.691 1.00 78.56 105 PHE A O 1
ATOM 808 N N . LEU A 1 106 ? -3.215 -2.730 -4.534 1.00 78.75 106 LEU A N 1
ATOM 809 C CA . LEU A 1 106 ? -4.232 -2.460 -3.506 1.00 78.75 106 LEU A CA 1
ATOM 810 C C . LEU A 1 106 ? -5.413 -3.429 -3.606 1.00 78.75 106 LEU A C 1
ATOM 812 O O . LEU A 1 106 ? -6.005 -3.775 -2.586 1.00 78.75 106 LEU A O 1
ATOM 816 N N . LYS A 1 107 ? -5.737 -3.902 -4.816 1.00 71.81 107 LYS A N 1
ATOM 817 C CA . LYS A 1 107 ? -6.787 -4.907 -5.025 1.00 71.81 107 LYS A CA 1
ATOM 818 C C . LYS A 1 107 ? -6.389 -6.255 -4.435 1.00 71.81 107 LYS A C 1
ATOM 820 O O . LYS A 1 107 ? -7.237 -6.932 -3.869 1.00 71.81 107 LYS A O 1
ATOM 825 N N . GLU A 1 108 ? -5.110 -6.615 -4.523 1.00 70.69 108 GLU A N 1
ATOM 826 C CA . GLU A 1 108 ? -4.575 -7.850 -3.942 1.00 70.69 108 GLU A CA 1
ATOM 827 C C . GLU A 1 108 ? -4.599 -7.796 -2.412 1.00 70.69 108 GLU A C 1
ATOM 829 O O . GLU A 1 108 ? -5.080 -8.727 -1.772 1.00 70.69 108 GLU A O 1
ATOM 834 N N . ILE A 1 109 ? -4.185 -6.670 -1.819 1.00 71.06 109 ILE A N 1
ATOM 835 C CA . ILE A 1 109 ? -4.254 -6.475 -0.363 1.00 71.06 109 ILE A CA 1
ATOM 836 C C . ILE A 1 109 ? -5.711 -6.449 0.119 1.00 71.06 109 ILE A C 1
ATOM 838 O O . ILE A 1 109 ? -6.028 -7.027 1.157 1.00 71.06 109 ILE A O 1
ATOM 842 N N . ALA A 1 110 ? -6.620 -5.813 -0.623 1.00 69.44 110 ALA A N 1
ATOM 843 C CA . ALA A 1 110 ? -8.043 -5.822 -0.294 1.00 69.44 110 ALA A CA 1
ATOM 844 C C . ALA A 1 110 ? -8.632 -7.240 -0.371 1.00 69.44 110 ALA A C 1
ATOM 846 O O . ALA A 1 110 ? -9.354 -7.640 0.537 1.00 69.44 110 ALA A O 1
ATOM 847 N N . ALA A 1 111 ? -8.287 -8.013 -1.407 1.00 68.19 111 ALA A N 1
ATOM 848 C CA . ALA A 1 111 ? -8.720 -9.399 -1.562 1.00 68.19 111 ALA A CA 1
ATOM 849 C C . ALA A 1 111 ? -8.194 -10.299 -0.432 1.00 68.19 111 ALA A C 1
ATOM 851 O O . ALA A 1 111 ? -8.970 -11.069 0.130 1.00 68.19 111 ALA A O 1
ATOM 852 N N . ALA A 1 112 ? -6.926 -10.156 -0.036 1.00 66.19 112 ALA A N 1
ATOM 853 C CA . ALA A 1 112 ? -6.337 -10.902 1.080 1.00 66.19 112 ALA A CA 1
ATOM 854 C C . ALA A 1 112 ? -7.013 -10.604 2.432 1.00 66.19 112 ALA A C 1
ATOM 856 O O . ALA A 1 112 ? -7.018 -11.446 3.320 1.00 66.19 112 ALA A O 1
ATOM 857 N N . ASN A 1 113 ? -7.639 -9.432 2.576 1.00 67.38 113 ASN A N 1
ATOM 858 C CA . ASN A 1 113 ? -8.389 -9.043 3.772 1.00 67.38 113 ASN A CA 1
ATOM 859 C C . ASN A 1 113 ? -9.899 -9.362 3.690 1.00 67.38 113 ASN A C 1
ATOM 861 O O . ASN A 1 113 ? -10.665 -8.937 4.555 1.00 67.38 113 ASN A O 1
ATOM 865 N N . THR A 1 114 ? -10.359 -10.097 2.666 1.00 73.00 114 THR A N 1
ATOM 866 C CA . THR A 1 114 ? -11.764 -10.557 2.584 1.00 73.00 114 THR A CA 1
ATOM 867 C C . THR A 1 114 ? -12.046 -11.805 3.413 1.00 73.00 114 THR A C 1
ATOM 869 O O . THR A 1 114 ? -13.214 -12.127 3.646 1.00 73.00 114 THR A O 1
ATOM 872 N N . TYR A 1 115 ? -10.998 -12.469 3.895 1.00 76.88 115 TYR A N 1
ATOM 873 C CA . TYR A 1 115 ? -11.072 -13.639 4.756 1.00 76.88 115 TYR A CA 1
ATOM 874 C C . TYR A 1 115 ? -10.223 -13.410 6.009 1.00 76.88 115 TYR A C 1
ATOM 876 O O . TYR A 1 115 ? -9.254 -12.656 5.988 1.00 76.88 115 TYR A O 1
ATOM 884 N N . TRP A 1 116 ? -10.602 -14.053 7.105 1.00 80.94 116 TRP A N 1
ATOM 885 C CA . TRP A 1 116 ? -9.796 -14.182 8.312 1.00 80.94 116 TRP A CA 1
ATOM 886 C C . TRP A 1 116 ? -9.519 -15.663 8.552 1.00 80.94 116 TRP A C 1
ATOM 888 O O . TRP A 1 116 ? -10.360 -16.521 8.263 1.00 80.94 116 TRP A O 1
ATOM 898 N N . GLN A 1 117 ? -8.336 -15.974 9.069 1.00 84.56 117 GLN A N 1
ATOM 899 C CA . GLN A 1 117 ? -7.971 -17.343 9.401 1.00 84.56 117 GLN A CA 1
ATOM 900 C C . GLN A 1 117 ? -8.392 -17.666 10.836 1.00 84.56 117 GLN A C 1
ATOM 902 O O . GLN A 1 117 ? -8.064 -16.946 11.779 1.00 84.56 117 GLN A O 1
ATOM 907 N N . CYS A 1 118 ? -9.106 -18.773 11.026 1.00 85.19 118 CYS A N 1
ATOM 908 C CA . CYS A 1 118 ? -9.511 -19.210 12.351 1.00 85.19 118 CYS A CA 1
ATOM 909 C C . CYS A 1 118 ? -8.300 -19.669 13.174 1.00 85.19 118 CYS A C 1
ATOM 911 O O . CYS A 1 118 ? -7.645 -20.648 12.825 1.00 85.19 118 CYS A O 1
ATOM 913 N N . LYS A 1 119 ? -8.049 -19.030 14.322 1.00 86.50 119 LYS A N 1
ATOM 914 C CA . LYS A 1 119 ? -6.940 -19.394 15.224 1.00 86.50 119 LYS A CA 1
ATOM 915 C C . LYS A 1 119 ? -7.108 -20.757 15.908 1.00 86.50 119 LYS A C 1
ATOM 917 O O . LYS A 1 119 ? -6.126 -21.307 16.395 1.00 86.50 119 LYS A O 1
ATOM 922 N N . GLU A 1 120 ? -8.325 -21.304 15.945 1.00 91.12 120 GLU A N 1
ATOM 923 C CA . GLU A 1 120 ? -8.600 -22.608 16.563 1.00 91.12 120 GLU A CA 1
ATOM 924 C C . GLU A 1 120 ? -8.387 -23.774 15.588 1.00 91.12 120 GLU A C 1
ATOM 926 O O . GLU A 1 120 ? -7.718 -24.745 15.933 1.00 91.12 120 GLU A O 1
ATOM 931 N N . CYS A 1 121 ? -8.931 -23.687 14.369 1.00 91.62 121 CYS A N 1
ATOM 932 C CA . CYS A 1 121 ? -8.893 -24.795 13.406 1.00 91.62 121 CYS A CA 1
ATOM 933 C C . CYS A 1 121 ? -8.056 -24.533 12.143 1.00 91.62 121 CYS A C 1
ATOM 935 O O . CYS A 1 121 ? -7.839 -25.461 11.370 1.00 91.62 121 CYS A O 1
ATOM 937 N N . GLY A 1 122 ? -7.572 -23.307 11.928 1.00 86.31 122 GLY A N 1
ATOM 938 C CA . GLY A 1 122 ? -6.738 -22.929 10.781 1.00 86.31 122 GLY A CA 1
ATOM 939 C C . GLY A 1 122 ? -7.490 -22.675 9.470 1.00 86.31 122 GLY A C 1
ATOM 940 O O . GLY A 1 122 ? -6.860 -22.253 8.502 1.00 86.31 122 GLY A O 1
ATOM 941 N N . GLU A 1 123 ? -8.807 -22.902 9.433 1.00 87.25 123 GLU A N 1
ATOM 942 C CA . GLU A 1 123 ? -9.652 -22.675 8.252 1.00 87.25 123 GLU A CA 1
ATOM 943 C C . GLU A 1 123 ? -9.889 -21.188 7.975 1.00 87.25 123 GLU A C 1
ATOM 945 O O . GLU A 1 123 ? -10.048 -20.380 8.894 1.00 87.25 123 GLU A O 1
ATOM 950 N N . GLU A 1 124 ? -9.991 -20.837 6.696 1.00 86.81 124 GLU A N 1
ATOM 951 C CA . GLU A 1 124 ? -10.330 -19.485 6.255 1.00 86.81 124 GLU A CA 1
ATOM 952 C C . GLU A 1 124 ? -11.842 -19.258 6.334 1.00 86.81 124 GLU A C 1
ATOM 954 O O . GLU A 1 124 ? -12.652 -20.105 5.953 1.00 86.81 124 GLU A O 1
ATOM 959 N N . SER A 1 125 ? -12.243 -18.102 6.853 1.00 81.75 125 SER A N 1
ATOM 960 C CA . SER A 1 125 ? -13.640 -17.688 6.983 1.00 81.75 125 SER A CA 1
ATOM 961 C C . SER A 1 125 ? -13.826 -16.301 6.374 1.00 81.75 125 SER A C 1
ATOM 963 O O . SER A 1 125 ? -12.957 -15.452 6.551 1.00 81.75 125 SER A O 1
ATOM 965 N N . PRO A 1 126 ? -14.930 -16.019 5.660 1.00 81.94 126 PRO A N 1
ATOM 966 C CA . PRO A 1 126 ? -15.184 -14.676 5.146 1.00 81.94 126 PRO A CA 1
ATOM 967 C C . PRO A 1 126 ? -15.198 -13.644 6.277 1.00 81.94 126 PRO A C 1
ATOM 969 O O . PRO A 1 126 ? -15.745 -13.904 7.348 1.00 81.94 126 PRO A O 1
ATOM 972 N N . VAL A 1 127 ? -14.657 -12.448 6.036 1.00 77.31 127 VAL A N 1
ATOM 973 C CA . VAL A 1 127 ? -14.593 -11.369 7.039 1.00 77.31 127 VAL A CA 1
ATOM 974 C C . VAL A 1 127 ? -15.979 -10.970 7.545 1.00 77.31 127 VAL A C 1
ATOM 976 O O . VAL A 1 127 ? -16.127 -10.589 8.696 1.00 77.31 127 VAL A O 1
ATOM 979 N N . THR A 1 128 ? -17.028 -11.141 6.736 1.00 75.81 128 THR A N 1
ATOM 980 C CA . THR A 1 128 ? -18.422 -10.874 7.123 1.00 75.81 128 THR A CA 1
ATOM 981 C C . THR A 1 128 ? -18.987 -11.856 8.151 1.00 75.81 128 THR A C 1
ATOM 983 O O . THR A 1 128 ? -20.048 -11.591 8.716 1.00 75.81 128 THR A O 1
ATOM 986 N N . PHE A 1 129 ? -18.322 -12.988 8.398 1.00 77.31 129 PHE A N 1
ATOM 987 C CA . PHE A 1 129 ? -18.785 -13.988 9.350 1.00 77.31 129 PHE A CA 1
ATOM 988 C C . PHE A 1 129 ? -18.246 -13.653 10.749 1.00 77.31 129 PHE A C 1
ATOM 990 O O . PHE A 1 129 ? -17.030 -13.553 10.923 1.00 77.31 129 PHE A O 1
ATOM 997 N N . PRO A 1 130 ? -19.119 -13.521 11.768 1.00 81.38 130 PRO A N 1
ATOM 998 C CA . PRO A 1 130 ? -18.688 -13.241 13.138 1.00 81.38 130 PRO A CA 1
ATOM 999 C C . PRO A 1 130 ? -17.985 -14.439 13.795 1.00 81.38 130 PRO A C 1
ATOM 1001 O O . PRO A 1 130 ? -17.308 -14.275 14.807 1.00 81.38 130 PRO A O 1
ATOM 1004 N N . SER A 1 131 ? -18.138 -15.640 13.232 1.00 85.75 131 SER A N 1
ATOM 1005 C CA . SER A 1 131 ? -17.529 -16.875 13.717 1.00 85.75 131 SER A CA 1
ATOM 1006 C C . SER A 1 131 ? -17.087 -17.785 12.572 1.00 85.75 131 SER A C 1
ATOM 1008 O O . SER A 1 131 ? -17.568 -17.678 11.443 1.00 85.75 131 SER A O 1
ATOM 1010 N N . CYS A 1 132 ? -16.130 -18.666 12.861 1.00 87.31 132 CYS A N 1
ATOM 1011 C CA . CYS A 1 132 ? -15.575 -19.606 11.905 1.00 87.31 132 CYS A CA 1
ATOM 1012 C C . CYS A 1 132 ? -16.684 -20.531 11.410 1.00 87.31 132 CYS A C 1
ATOM 1014 O O . CYS A 1 132 ? -17.385 -21.148 12.212 1.00 87.31 132 CYS A O 1
ATOM 1016 N N . TRP A 1 133 ? -16.819 -20.659 10.092 1.00 86.94 133 TRP A N 1
ATOM 1017 C CA . TRP A 1 133 ? -17.866 -21.490 9.496 1.00 86.94 133 TRP A CA 1
ATOM 1018 C C . TRP A 1 133 ? -17.699 -22.983 9.825 1.00 86.94 133 TRP A C 1
ATOM 1020 O O . TRP A 1 133 ? -18.687 -23.713 9.831 1.00 86.94 133 TRP A O 1
ATOM 1030 N N . ASN A 1 134 ? -16.465 -23.424 10.105 1.00 91.44 134 ASN A N 1
ATOM 1031 C CA . ASN A 1 134 ? -16.138 -24.819 10.383 1.00 91.44 134 ASN A CA 1
ATOM 1032 C C . ASN A 1 134 ? -16.263 -25.172 11.876 1.00 91.44 134 ASN A C 1
ATOM 1034 O O . ASN A 1 134 ? -16.980 -26.105 12.226 1.00 91.44 134 ASN A O 1
ATOM 1038 N N . CYS A 1 135 ? -15.591 -24.435 12.773 1.00 92.06 135 CYS A N 1
ATOM 1039 C CA . CYS A 1 135 ? -15.566 -24.770 14.208 1.00 92.06 135 CYS A CA 1
ATOM 1040 C C . CYS A 1 135 ? -16.416 -23.854 15.102 1.00 92.06 135 CYS A C 1
ATOM 1042 O O . CYS A 1 135 ? -16.580 -24.139 16.285 1.00 92.06 135 CYS A O 1
ATOM 1044 N N . GLY A 1 136 ? -16.958 -22.754 14.572 1.00 87.56 136 GLY A N 1
ATOM 1045 C CA . GLY A 1 136 ? -17.769 -21.805 15.339 1.00 87.56 136 GLY A CA 1
ATOM 1046 C C . GLY A 1 136 ? -16.984 -20.858 16.254 1.00 87.56 136 GLY A C 1
ATOM 1047 O O . GLY A 1 136 ? -17.609 -20.056 16.948 1.00 87.56 136 GLY A O 1
ATOM 1048 N N . HIS A 1 137 ? -15.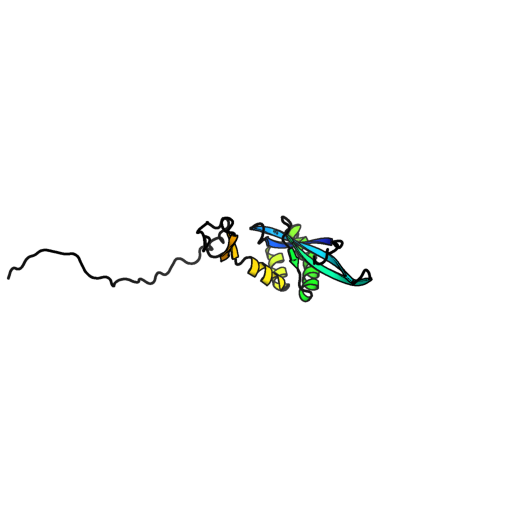647 -20.904 16.248 1.00 91.19 137 HIS A N 1
ATOM 1049 C CA . HIS A 1 137 ? -14.808 -19.968 17.005 1.00 91.19 137 HIS A CA 1
ATOM 1050 C C . HIS A 1 137 ? -15.084 -18.519 16.595 1.00 91.19 137 HIS A C 1
ATOM 1052 O O . HIS A 1 137 ? -15.211 -18.243 15.406 1.00 91.19 137 HIS A O 1
ATOM 1058 N N . MET A 1 138 ? -15.161 -17.585 17.540 1.00 86.69 138 MET A N 1
ATOM 1059 C CA . MET A 1 138 ? -15.452 -16.181 17.226 1.00 86.69 138 MET A CA 1
ATOM 1060 C C . MET A 1 138 ? -14.253 -15.488 16.575 1.00 86.69 138 MET A C 1
ATOM 1062 O O . MET A 1 138 ? -13.112 -15.719 16.965 1.00 86.69 138 MET A O 1
ATOM 1066 N N . ASN A 1 139 ? -14.517 -14.617 15.603 1.00 81.12 139 ASN A N 1
ATOM 1067 C CA . ASN A 1 139 ? -13.498 -13.709 15.093 1.00 81.12 139 ASN A CA 1
ATOM 1068 C C . ASN A 1 139 ? -13.184 -12.659 16.175 1.00 81.12 139 ASN A C 1
ATOM 1070 O O . ASN A 1 139 ? -14.095 -11.986 16.657 1.00 81.12 139 ASN A O 1
ATOM 1074 N N . GLU A 1 140 ? -11.915 -12.518 16.564 1.00 77.69 140 GLU A N 1
ATOM 1075 C CA . GLU A 1 140 ? -11.467 -11.525 17.555 1.00 77.69 140 GLU A CA 1
ATOM 1076 C C . GLU A 1 140 ? -11.489 -10.093 16.997 1.00 77.69 140 GLU A C 1
ATOM 1078 O O . GLU A 1 140 ? -11.598 -9.135 17.759 1.00 77.69 140 GLU A O 1
ATOM 1083 N N . ASN A 1 141 ? -11.446 -9.958 15.669 1.00 66.75 141 ASN A N 1
ATOM 1084 C CA . ASN A 1 141 ? -11.484 -8.699 14.937 1.00 66.75 141 ASN A CA 1
ATOM 1085 C C . ASN A 1 141 ? -12.623 -8.718 13.901 1.00 66.75 141 ASN A C 1
ATOM 1087 O O . ASN A 1 141 ? -12.369 -8.706 12.691 1.00 66.75 141 ASN A O 1
ATOM 1091 N N . PRO A 1 142 ? -13.899 -8.778 14.335 1.00 61.94 142 PRO A N 1
ATOM 1092 C CA . PRO A 1 142 ? -15.014 -8.707 13.403 1.00 61.94 142 PRO A CA 1
ATOM 1093 C C . PRO A 1 142 ? -14.974 -7.352 12.678 1.00 61.94 142 PRO A C 1
ATOM 1095 O O . PRO A 1 142 ? -14.620 -6.341 13.296 1.00 61.94 142 PRO A O 1
ATOM 1098 N N . PRO A 1 143 ? -15.344 -7.285 11.387 1.00 56.31 143 PRO A N 1
ATOM 1099 C CA . PRO A 1 143 ? -15.455 -6.009 10.703 1.00 56.31 143 PRO A CA 1
ATOM 1100 C C . PRO A 1 143 ? -16.425 -5.146 11.505 1.00 56.31 143 PRO A C 1
ATOM 1102 O O . PRO A 1 143 ? -17.539 -5.586 11.802 1.00 56.31 143 PRO A O 1
ATOM 1105 N N . SER A 1 144 ? -15.983 -3.946 11.898 1.00 48.00 144 SER A N 1
ATOM 1106 C CA . SER A 1 144 ? -16.835 -2.979 12.590 1.00 48.00 144 SER A CA 1
ATOM 1107 C C . SER A 1 144 ? -18.152 -2.896 11.841 1.00 48.00 144 SER A C 1
ATOM 1109 O O . SER A 1 144 ? -18.177 -2.473 10.685 1.00 48.00 144 SER A O 1
ATOM 1111 N N . ALA A 1 145 ? -19.231 -3.339 12.485 1.00 40.56 145 ALA A N 1
ATOM 1112 C CA . ALA A 1 145 ? -20.563 -3.222 11.935 1.00 40.56 145 ALA A CA 1
ATOM 1113 C C . ALA A 1 145 ? -20.811 -1.734 11.678 1.00 40.56 145 ALA A C 1
ATOM 1115 O O . ALA A 1 145 ? -21.049 -0.958 12.606 1.00 40.56 145 ALA A O 1
ATOM 1116 N N . THR A 1 146 ? -20.720 -1.311 10.419 1.00 33.31 146 THR A N 1
ATOM 1117 C CA . THR A 1 146 ? -21.334 -0.067 9.993 1.00 33.31 146 THR A CA 1
ATOM 1118 C C . THR A 1 146 ? -22.812 -0.223 10.312 1.00 33.31 146 THR A C 1
ATOM 1120 O O . THR A 1 146 ? -23.505 -1.090 9.780 1.00 33.31 146 THR A O 1
ATOM 1123 N N . ASN A 1 147 ? -23.274 0.564 11.279 1.00 39.50 147 ASN A N 1
ATOM 1124 C CA . ASN A 1 147 ? -24.668 0.650 11.683 1.00 39.50 147 ASN A CA 1
ATOM 1125 C C . ASN A 1 147 ? -25.507 1.261 10.550 1.00 39.50 147 ASN A C 1
ATOM 1127 O O . ASN A 1 147 ? -26.002 2.366 10.701 1.00 39.50 147 ASN A O 1
ATOM 1131 N N . GLU A 1 148 ? -25.687 0.562 9.430 1.00 42.50 148 GLU A N 1
ATOM 1132 C CA . GLU A 1 148 ? -26.651 0.903 8.379 1.00 42.50 148 GLU A CA 1
ATOM 1133 C C . GLU A 1 148 ? -27.157 -0.373 7.696 1.00 42.50 148 GLU A C 1
ATOM 1135 O O . GLU A 1 148 ? -26.787 -0.705 6.575 1.00 42.50 148 GLU A O 1
ATOM 1140 N N . ASN A 1 149 ? -28.000 -1.125 8.405 1.00 34.81 149 ASN A N 1
ATOM 1141 C CA . ASN A 1 149 ? -29.254 -1.661 7.867 1.00 34.81 149 ASN A CA 1
ATOM 1142 C C . ASN A 1 149 ? -30.007 -2.392 8.980 1.00 34.81 149 ASN A C 1
ATOM 1144 O O . ASN A 1 149 ? -29.807 -3.572 9.262 1.00 34.81 149 ASN A O 1
ATOM 1148 N N . LYS A 1 150 ? -30.918 -1.655 9.617 1.00 27.05 150 LYS A N 1
ATOM 1149 C CA . LYS A 1 150 ? -32.022 -2.241 10.372 1.00 27.05 150 LYS A CA 1
ATOM 1150 C C . LYS A 1 150 ? -32.786 -3.181 9.418 1.00 27.05 150 LYS A C 1
ATOM 1152 O O . LYS A 1 150 ? -33.107 -2.758 8.308 1.00 27.05 150 LYS A O 1
ATOM 1157 N N . PRO A 1 151 ? -33.071 -4.433 9.801 1.00 33.47 151 PRO A N 1
ATOM 1158 C CA . PRO A 1 151 ? -33.665 -5.407 8.896 1.00 33.47 151 PRO A CA 1
ATOM 1159 C C . PRO A 1 151 ? -35.088 -4.982 8.519 1.00 33.47 151 PRO A C 1
ATOM 1161 O O . PRO A 1 151 ? -35.951 -4.860 9.388 1.00 33.47 151 PRO A O 1
ATOM 1164 N N . ASN A 1 152 ? -35.356 -4.810 7.222 1.00 32.47 152 ASN A N 1
ATOM 1165 C CA . ASN A 1 152 ? -36.705 -5.018 6.708 1.00 32.47 152 ASN A CA 1
ATOM 1166 C C . ASN A 1 152 ? -36.934 -6.529 6.700 1.00 32.47 152 ASN A C 1
ATOM 1168 O O . ASN A 1 152 ? -36.538 -7.230 5.773 1.00 32.47 152 ASN A O 1
ATOM 1172 N N . THR A 1 153 ? -37.534 -7.040 7.768 1.00 35.59 153 THR A N 1
ATOM 1173 C CA . THR A 1 153 ? -38.151 -8.362 7.785 1.00 35.59 153 THR A CA 1
ATOM 1174 C C . THR A 1 153 ? -39.314 -8.376 6.786 1.00 35.59 153 THR A C 1
ATOM 1176 O O . THR A 1 153 ? -40.278 -7.633 6.977 1.00 35.59 153 THR A O 1
ATOM 1179 N N . PRO A 1 154 ? -39.318 -9.234 5.749 1.00 32.97 154 PRO A N 1
ATOM 1180 C CA . PRO A 1 154 ? -40.581 -9.669 5.189 1.00 32.97 154 PRO A CA 1
ATOM 1181 C C . PRO A 1 154 ? -41.237 -10.581 6.230 1.00 32.97 154 PRO A C 1
ATOM 1183 O O . PRO A 1 154 ? -40.712 -11.642 6.569 1.00 32.97 154 PRO A O 1
ATOM 1186 N N . HIS A 1 155 ? -42.373 -10.137 6.767 1.00 31.12 155 HIS A N 1
ATOM 1187 C CA . HIS A 1 155 ? -43.313 -10.964 7.521 1.00 31.12 155 HIS A CA 1
ATOM 1188 C C . HIS A 1 155 ? -43.616 -12.235 6.710 1.00 31.12 155 HIS A C 1
ATOM 1190 O O . HIS A 1 155 ? -44.384 -12.190 5.750 1.00 31.12 155 HIS A O 1
ATOM 1196 N N . LEU A 1 156 ? -43.042 -13.376 7.095 1.00 33.69 156 LEU A N 1
ATOM 1197 C CA . LEU A 1 156 ? -43.578 -14.681 6.717 1.00 33.69 156 LEU A CA 1
ATOM 1198 C C . LEU A 1 156 ? -44.482 -15.154 7.854 1.00 33.69 156 LEU A C 1
ATOM 1200 O O . LEU A 1 156 ? -44.135 -16.018 8.655 1.00 33.69 156 LEU A O 1
ATOM 1204 N N . ASP A 1 157 ? -45.644 -14.516 7.945 1.00 37.22 157 ASP A N 1
ATOM 1205 C CA . ASP A 1 157 ? -46.724 -14.965 8.806 1.00 37.22 157 ASP A CA 1
ATOM 1206 C C . ASP A 1 157 ? -47.554 -16.034 8.085 1.00 37.22 157 ASP A C 1
ATOM 1208 O O . ASP A 1 157 ? -48.018 -15.830 6.964 1.00 37.22 157 ASP A O 1
ATOM 1212 N N . LYS A 1 158 ? -47.825 -17.115 8.823 1.00 36.81 158 LYS A N 1
ATOM 1213 C CA . LYS A 1 158 ? -48.916 -18.089 8.640 1.00 36.81 158 LYS A CA 1
ATOM 1214 C C . LYS A 1 158 ? -48.764 -19.137 7.534 1.00 36.81 158 LYS A C 1
ATOM 1216 O O . LYS A 1 158 ? -49.328 -18.996 6.457 1.00 36.81 158 LYS A O 1
ATOM 1221 N N . ALA A 1 159 ? -48.249 -20.308 7.918 1.00 35.59 159 ALA A N 1
ATOM 1222 C CA . ALA A 1 159 ? -48.889 -21.586 7.569 1.00 35.59 159 ALA A CA 1
ATOM 1223 C C . ALA A 1 159 ? -48.364 -22.761 8.412 1.00 35.59 159 ALA A C 1
ATOM 1225 O O . ALA A 1 159 ? -47.727 -23.658 7.883 1.00 35.59 159 ALA A O 1
ATOM 1226 N N . LEU A 1 160 ? -48.697 -22.818 9.704 1.00 36.19 160 LEU A N 1
ATOM 1227 C CA . LEU A 1 160 ? -48.838 -24.099 10.410 1.00 36.19 160 LEU A CA 1
ATOM 1228 C C . LEU A 1 160 ? -50.069 -24.007 11.319 1.00 36.19 160 LEU A C 1
ATOM 1230 O O . LEU A 1 160 ? -50.004 -23.718 12.509 1.00 36.19 160 LEU A O 1
ATOM 1234 N N . LYS A 1 161 ? -51.236 -24.192 10.691 1.00 38.25 161 LYS A N 1
ATOM 1235 C CA . LYS A 1 161 ? -52.479 -24.531 11.383 1.00 38.25 161 LYS A CA 1
ATOM 1236 C C . LYS A 1 161 ? -52.412 -25.986 11.853 1.00 38.25 161 LYS A C 1
ATOM 1238 O O . LYS A 1 161 ? -51.970 -26.856 11.111 1.00 38.25 161 LYS A O 1
ATOM 1243 N N . ASN A 1 162 ? -53.050 -26.202 13.002 1.00 36.91 162 ASN A N 1
ATOM 1244 C CA . ASN A 1 162 ? -53.660 -27.441 13.486 1.00 36.91 162 ASN A CA 1
ATOM 1245 C C . ASN A 1 162 ? -52.739 -28.506 14.093 1.00 36.91 162 ASN A C 1
ATOM 1247 O O . ASN A 1 162 ? -52.202 -29.358 13.391 1.00 36.91 162 ASN A O 1
ATOM 1251 N N . LYS A 1 163 ? -52.769 -28.595 15.429 1.00 37.72 163 LYS A N 1
ATOM 1252 C CA . LYS A 1 163 ? -53.576 -29.607 16.144 1.00 37.72 163 LYS A CA 1
ATOM 1253 C C . LYS A 1 163 ? -53.493 -29.378 17.657 1.00 37.72 163 LYS A C 1
ATOM 1255 O O . LYS A 1 163 ? -52.430 -29.516 18.246 1.00 37.72 163 LYS A O 1
ATOM 1260 N N . GLY A 1 164 ? -54.630 -29.079 18.280 1.00 32.97 164 GLY A N 1
ATOM 1261 C CA . GLY A 1 164 ? -54.769 -29.081 19.735 1.00 32.97 164 GLY A CA 1
ATOM 1262 C C . GLY A 1 164 ? -56.089 -28.462 20.176 1.00 32.97 164 GLY A C 1
ATOM 1263 O O . GLY A 1 164 ? -56.205 -27.244 20.214 1.00 32.97 164 GLY A O 1
ATOM 1264 N N . GLY A 1 165 ? -57.078 -29.297 20.495 1.00 32.06 165 GLY A N 1
ATOM 1265 C CA . GLY A 1 165 ? -58.314 -28.844 21.131 1.00 32.06 165 GLY A CA 1
ATOM 1266 C C . GLY A 1 165 ? -59.373 -29.943 21.243 1.00 32.06 165 GLY A C 1
ATOM 1267 O O . GLY A 1 165 ? -60.052 -30.211 20.253 1.00 32.06 165 GLY A O 1
ATOM 1268 N N . PRO A 1 166 ? -59.513 -30.592 22.411 1.00 45.47 166 PRO A N 1
ATOM 1269 C CA . PRO A 1 166 ? -60.668 -31.408 22.764 1.00 45.47 166 PRO A CA 1
ATOM 1270 C C . PRO A 1 166 ? -61.752 -30.562 23.472 1.00 45.47 166 PRO A C 1
ATOM 1272 O O . PRO A 1 166 ? -61.430 -29.541 24.073 1.00 45.47 166 PRO A O 1
ATOM 1275 N N . PHE A 1 167 ? -62.999 -31.060 23.457 1.00 39.34 167 PHE A N 1
ATOM 1276 C CA . PHE A 1 167 ? -64.209 -30.549 24.145 1.00 39.34 167 PHE A CA 1
ATOM 1277 C C . PHE A 1 167 ? -64.751 -29.209 23.603 1.00 39.34 167 PHE A C 1
ATOM 1279 O O . PHE A 1 167 ? -64.011 -28.261 23.407 1.00 39.34 167 PHE A O 1
ATOM 1286 N N . GLY A 1 168 ? -66.036 -28.999 23.325 1.00 33.31 168 GLY A N 1
ATOM 1287 C CA . GLY A 1 168 ? -67.278 -29.709 23.621 1.00 33.31 168 GLY A CA 1
ATOM 1288 C C . GLY A 1 168 ? -68.378 -28.638 23.724 1.00 33.31 168 GLY A C 1
ATOM 1289 O O . GLY A 1 168 ? -68.120 -27.576 24.283 1.00 33.31 168 GLY A O 1
ATOM 1290 N N . GLY A 1 169 ? -69.578 -28.885 23.187 1.00 31.56 169 GLY A N 1
ATOM 1291 C CA . GLY A 1 169 ? -70.750 -28.034 23.447 1.00 31.56 169 GLY A CA 1
ATOM 1292 C C . GLY A 1 169 ? -71.620 -27.743 22.227 1.00 31.56 169 GLY A C 1
ATOM 1293 O O . GLY A 1 169 ? -71.402 -26.769 21.518 1.00 31.56 169 GLY A O 1
ATOM 1294 N N . ILE A 1 170 ? -72.632 -28.587 22.032 1.00 38.19 170 ILE A N 1
ATOM 1295 C CA . ILE A 1 170 ? -73.790 -28.368 21.161 1.00 38.19 170 ILE A CA 1
ATOM 1296 C C . ILE A 1 170 ? -74.917 -27.844 22.063 1.00 38.19 170 ILE A C 1
ATOM 1298 O O . ILE A 1 170 ? -75.132 -28.416 23.131 1.00 38.19 170 ILE A O 1
ATOM 1302 N N . ASN A 1 171 ? -75.629 -26.797 21.644 1.00 36.12 171 ASN A N 1
ATOM 1303 C CA . ASN A 1 171 ? -77.021 -26.544 22.036 1.00 36.12 171 ASN A CA 1
ATOM 1304 C C . ASN A 1 171 ? -77.669 -25.542 21.068 1.00 36.12 171 ASN A C 1
ATOM 1306 O O . ASN A 1 171 ? -77.494 -24.333 21.225 1.00 36.12 171 ASN A O 1
ATOM 1310 N N . LEU A 1 172 ? -78.350 -26.081 20.051 1.00 37.41 172 LEU A N 1
ATOM 1311 C CA . LEU A 1 172 ? -79.714 -25.781 19.575 1.00 37.41 172 LEU A CA 1
ATOM 1312 C C . LEU A 1 172 ? -79.934 -26.461 18.220 1.00 37.41 172 LEU A C 1
ATOM 1314 O O . LEU A 1 172 ? -79.084 -26.273 17.322 1.00 37.41 172 LEU A O 1
#

pLDDT: mean 73.5, std 21.26, range [27.05, 95.69]

Foldseek 3Di:
DDDDDFDFFDKDFPAFQDQDQDQPPRDRATWTKIKGWGFDDDPNDGPDTDIWIWTQGPPDRDIDTADPVLPVLSVVRSVVRVCVVVVVDDPVVSVVSVVVSPGPCVVVRVVSQQWHADPPPRDIDGLQDQADPPPRHGDPCRPPPPPPDDDPDPPPDDDDDDDDDDDDDDDD